Protein AF-A0A8D0G8A8-F1 (afdb_monomer_lite)

Sequence (139 aa):
MGKAPGCGKTQTLIEYAKKWSKRKFLYVAFNNTIVKQVKEFFSNNVTCTTYHSLVVRLLRETLLKVVQFGRLTPDEVIRVLEPGDEENLGQRAKNVVDTRNTFFVSTDESITLMHIPKRYQNTGNDLEKNVSVYAARKT

Secondary structure (DSSP, 8-state):
-PPPTTSSHHHHHHHHHHHTTTS-EEEEESSHHHHHHHHTTS-TTEEEEEHHHHHHHHSHHHHHHHHHS----HHHHHTTS----GGGHHHHHHHHHHHHHHHHHSS-SB--GGGS-GGGTT-TT-HHHHHTT--PBP-

Structure (mmCIF, N/CA/C/O backbone):
data_AF-A0A8D0G8A8-F1
#
_entry.id   AF-A0A8D0G8A8-F1
#
loop_
_atom_site.group_PDB
_atom_site.id
_atom_site.type_symbol
_atom_site.label_atom_id
_atom_site.label_alt_id
_atom_site.label_comp_id
_atom_site.label_asym_id
_atom_site.label_entity_id
_atom_site.label_seq_id
_atom_site.pdbx_PDB_ins_code
_atom_site.Cartn_x
_atom_site.Cartn_y
_atom_site.Cartn_z
_atom_site.occupancy
_atom_site.B_iso_or_equiv
_atom_site.auth_seq_id
_atom_site.auth_comp_id
_atom_site.auth_asym_id
_atom_site.auth_atom_id
_atom_site.pdbx_PDB_model_num
ATOM 1 N N . MET A 1 1 ? -23.820 25.370 1.968 1.00 34.81 1 MET A N 1
ATOM 2 C CA . MET A 1 1 ? -23.477 25.762 3.355 1.00 34.81 1 MET A CA 1
ATOM 3 C C . MET A 1 1 ? -22.477 24.746 3.912 1.00 34.81 1 MET A C 1
ATOM 5 O O . MET A 1 1 ? -22.859 23.622 4.220 1.00 34.81 1 MET A O 1
ATOM 9 N N . GLY A 1 2 ? -21.179 25.069 3.881 1.00 42.22 2 GLY A N 1
ATOM 10 C CA . GLY A 1 2 ? -20.087 24.153 4.245 1.00 42.22 2 GLY A CA 1
ATOM 11 C C . GLY A 1 2 ? -19.949 23.993 5.763 1.00 42.22 2 GLY A C 1
ATOM 12 O O . GLY A 1 2 ? -20.005 24.976 6.493 1.00 42.22 2 GLY A O 1
ATOM 13 N N . LYS A 1 3 ? -19.806 22.753 6.253 1.00 43.28 3 LYS A N 1
ATOM 14 C CA . LYS A 1 3 ? -19.623 22.461 7.688 1.00 43.28 3 LYS A CA 1
ATOM 15 C C . LYS A 1 3 ? -18.221 22.880 8.154 1.00 43.28 3 LYS A C 1
ATOM 17 O O . LYS A 1 3 ? -17.237 22.483 7.539 1.00 43.28 3 LYS A O 1
ATOM 22 N N . ALA A 1 4 ? -18.157 23.609 9.269 1.00 39.12 4 ALA A N 1
ATOM 23 C CA . ALA A 1 4 ? -16.933 24.092 9.907 1.00 39.12 4 ALA A CA 1
ATOM 24 C C . ALA A 1 4 ? -15.974 22.957 10.355 1.00 39.12 4 ALA A C 1
ATOM 26 O O . ALA A 1 4 ? -16.439 21.901 10.813 1.00 39.12 4 ALA A O 1
ATOM 27 N N . PRO A 1 5 ? -14.643 23.163 10.270 1.00 46.75 5 PRO A N 1
ATOM 28 C CA . PRO A 1 5 ? -13.650 22.277 10.874 1.00 46.75 5 PRO A CA 1
ATOM 29 C C . PRO A 1 5 ? -13.771 22.342 12.407 1.00 46.75 5 PRO A C 1
ATOM 31 O O . PRO A 1 5 ? -13.693 23.414 12.989 1.00 46.75 5 PRO A O 1
ATOM 34 N N . GLY A 1 6 ? -14.016 21.199 13.059 1.00 51.94 6 GLY A N 1
ATOM 35 C CA . GLY A 1 6 ? -14.130 21.097 14.528 1.00 51.94 6 GLY A CA 1
ATOM 36 C C . GLY A 1 6 ? -15.448 20.521 15.059 1.00 51.94 6 GLY A C 1
ATOM 37 O O . GLY A 1 6 ? -15.576 20.246 16.246 1.00 51.94 6 GLY A O 1
ATOM 38 N N . CYS A 1 7 ? -16.436 20.270 14.201 1.00 47.91 7 CYS A N 1
ATOM 39 C CA . CYS A 1 7 ? -17.740 19.786 14.651 1.00 47.91 7 CYS A CA 1
ATOM 40 C C . CYS A 1 7 ? -17.728 18.266 14.879 1.00 47.91 7 CYS A C 1
ATOM 42 O O . CYS A 1 7 ? -18.109 17.535 13.973 1.00 47.91 7 CYS A O 1
ATOM 44 N N . GLY A 1 8 ? -17.236 17.796 16.031 1.00 59.38 8 GLY A N 1
ATOM 45 C CA . GLY A 1 8 ? -17.588 16.522 16.686 1.00 59.38 8 GLY A CA 1
ATOM 46 C C . GLY A 1 8 ? -17.482 15.192 15.920 1.00 59.38 8 GLY A C 1
ATOM 47 O O . GLY A 1 8 ? -17.640 14.164 16.550 1.00 59.38 8 GLY A O 1
ATOM 48 N N . LYS A 1 9 ? -17.198 15.144 14.611 1.00 77.50 9 LYS A N 1
ATOM 49 C CA . LYS A 1 9 ? -17.283 13.934 13.764 1.00 77.50 9 LYS A CA 1
ATOM 50 C C . LYS A 1 9 ? -16.415 12.812 14.318 1.00 77.50 9 LYS A C 1
ATOM 52 O O . LYS A 1 9 ? -16.889 11.704 14.538 1.00 77.50 9 LYS A O 1
ATOM 57 N N . THR A 1 10 ? -15.150 13.125 14.580 1.00 81.31 10 THR A N 1
ATOM 58 C CA . THR A 1 10 ? -14.198 12.167 15.140 1.00 81.31 10 THR A CA 1
ATOM 59 C C . THR A 1 10 ? -14.598 11.773 16.559 1.00 81.31 10 THR A C 1
ATOM 61 O O . THR A 1 10 ? -14.577 10.5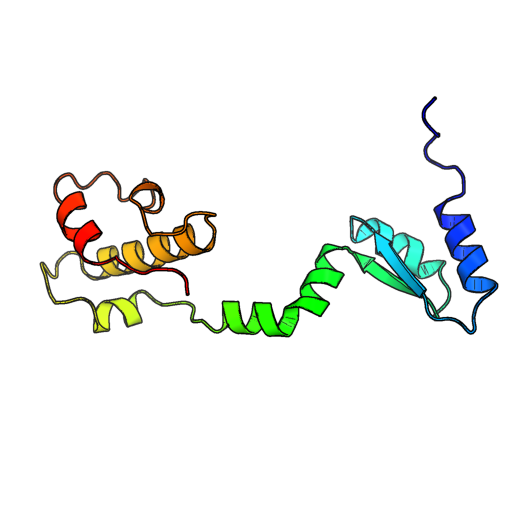92 16.882 1.00 81.31 10 THR A O 1
ATOM 64 N N . GLN A 1 11 ? -15.060 12.729 17.370 1.00 85.62 11 GLN A N 1
ATOM 65 C CA . GLN A 1 11 ? -15.510 12.466 18.738 1.00 85.62 11 GLN A CA 1
ATOM 66 C C . GLN A 1 11 ? -16.745 11.561 18.777 1.00 85.62 11 GLN A C 1
ATOM 68 O O . GLN A 1 11 ? -16.794 10.616 19.554 1.00 85.62 11 GLN A O 1
ATOM 73 N N . THR A 1 12 ? -17.723 11.785 17.900 1.00 89.75 12 THR A N 1
ATOM 74 C CA . THR A 1 12 ? -18.906 10.934 17.762 1.00 89.75 12 THR A CA 1
ATOM 75 C C . THR A 1 12 ? -18.509 9.518 17.364 1.00 89.75 12 THR A C 1
ATOM 77 O O . THR A 1 12 ? -19.049 8.571 17.924 1.00 89.75 12 THR A O 1
ATOM 80 N N . LEU A 1 13 ? -17.552 9.350 16.444 1.00 90.50 13 LEU A N 1
ATOM 81 C CA . LEU A 1 13 ? -17.047 8.024 16.069 1.00 90.50 13 LEU A CA 1
ATOM 82 C C . LEU A 1 13 ? -16.336 7.329 17.237 1.00 90.50 13 LEU A C 1
ATOM 84 O O . LEU A 1 13 ? -16.529 6.129 17.430 1.00 90.50 13 LEU A O 1
ATOM 88 N N . ILE A 1 14 ? -15.557 8.073 18.027 1.00 90.88 14 ILE A N 1
ATOM 89 C CA . ILE A 1 14 ? -14.898 7.563 19.236 1.00 90.88 14 ILE A CA 1
ATOM 90 C C . ILE A 1 14 ? -15.940 7.088 20.252 1.00 90.88 14 ILE A C 1
ATOM 92 O O . ILE A 1 14 ? -15.907 5.931 20.672 1.00 90.88 14 ILE A O 1
ATOM 96 N N . GLU A 1 15 ? -16.902 7.939 20.605 1.00 91.94 15 GLU A N 1
ATOM 97 C CA . GLU A 1 15 ? -17.940 7.601 21.585 1.00 91.94 15 GLU A CA 1
ATOM 98 C C . GLU A 1 15 ? -18.857 6.473 21.094 1.00 91.94 15 GLU A C 1
ATOM 100 O O . GLU A 1 15 ? -19.243 5.589 21.863 1.00 91.94 15 GLU A O 1
ATOM 105 N N . TYR A 1 16 ? -19.137 6.422 19.792 1.00 93.25 16 TYR A N 1
ATOM 106 C CA . TYR A 1 16 ? -19.859 5.309 19.186 1.00 93.25 16 TYR A CA 1
ATOM 107 C C . TYR A 1 16 ? -19.088 3.990 19.333 1.00 93.25 16 TYR A C 1
ATOM 109 O O . TYR A 1 16 ? -19.655 2.988 19.773 1.00 93.25 16 TYR A O 1
ATOM 117 N N . ALA A 1 17 ? -17.793 3.978 19.013 1.00 93.12 17 ALA A N 1
ATOM 118 C CA . ALA A 1 17 ? -16.969 2.778 19.125 1.00 93.12 17 ALA A CA 1
ATOM 119 C C . ALA A 1 17 ? -16.827 2.289 20.577 1.00 93.12 17 ALA A C 1
ATOM 121 O O . ALA A 1 17 ? -16.854 1.076 20.811 1.00 93.12 17 ALA A O 1
ATOM 122 N N . LYS A 1 18 ? -16.747 3.218 21.542 1.00 91.44 18 LYS A N 1
ATOM 123 C CA . LYS A 1 18 ? -16.740 2.916 22.983 1.00 91.44 18 LYS A CA 1
ATOM 124 C C . LYS A 1 18 ? -18.053 2.283 23.439 1.00 91.44 18 LYS A C 1
ATOM 126 O O . LYS A 1 18 ? -18.030 1.247 24.104 1.00 91.44 18 LYS A O 1
ATOM 131 N N . LYS A 1 19 ? -19.197 2.859 23.041 1.00 94.88 19 LYS A N 1
ATOM 132 C CA . LYS A 1 19 ? -20.535 2.326 23.364 1.00 94.88 19 LYS A CA 1
ATOM 133 C C . LYS A 1 19 ? -20.701 0.876 22.903 1.00 94.88 19 LYS A C 1
ATOM 135 O O . LYS A 1 19 ? -21.349 0.080 23.576 1.00 94.88 19 LYS A O 1
ATOM 140 N N . TRP A 1 20 ? -20.091 0.522 21.775 1.00 94.44 20 TRP A N 1
ATOM 141 C CA . TRP A 1 20 ? -20.135 -0.820 21.199 1.00 94.44 20 TRP A CA 1
ATOM 142 C C . TRP A 1 20 ? -18.801 -1.561 21.342 1.00 94.44 20 TRP A C 1
ATOM 144 O O . TRP A 1 20 ? -18.341 -2.197 20.396 1.00 94.44 20 TRP A O 1
ATOM 154 N N . SER A 1 21 ? -18.197 -1.526 22.531 1.00 92.00 21 SER A N 1
ATOM 155 C CA . SER A 1 21 ? -16.879 -2.120 22.824 1.00 92.00 21 SER A CA 1
ATOM 156 C C . SER A 1 21 ? -16.735 -3.605 22.455 1.00 92.00 21 SER A C 1
ATOM 158 O O . SER A 1 21 ? -15.638 -4.064 22.147 1.00 92.00 21 SER A O 1
ATOM 160 N N . LYS A 1 22 ? -17.843 -4.358 22.426 1.00 94.44 22 LYS A N 1
ATOM 161 C CA . LYS A 1 22 ? -17.872 -5.774 22.012 1.00 94.44 22 LYS A CA 1
ATOM 162 C C . LYS A 1 22 ? -17.768 -5.984 20.493 1.00 94.44 22 LYS A C 1
ATOM 164 O O . LYS A 1 22 ? -17.572 -7.113 20.049 1.00 94.44 22 LYS A O 1
ATOM 169 N N . ARG A 1 23 ? -17.926 -4.933 19.681 1.00 95.44 23 ARG A N 1
ATOM 170 C CA . ARG A 1 23 ? -17.816 -4.984 18.214 1.00 95.44 23 ARG A CA 1
ATOM 171 C C . ARG A 1 23 ? -16.442 -4.498 17.774 1.00 95.44 23 ARG A C 1
ATOM 173 O O . ARG A 1 23 ? -15.892 -3.586 18.379 1.00 95.44 23 ARG A O 1
ATOM 180 N N . LYS A 1 24 ? -15.915 -5.075 16.693 1.00 96.19 24 LYS A N 1
ATOM 181 C CA . LYS A 1 24 ? -14.664 -4.627 16.068 1.00 96.19 24 LYS A CA 1
ATOM 182 C C . LYS A 1 24 ? -14.954 -3.557 15.019 1.00 96.19 24 LYS A C 1
ATOM 184 O O . LYS A 1 24 ? -15.866 -3.725 14.213 1.00 96.19 24 LYS A O 1
ATOM 189 N N . PHE A 1 25 ? -14.152 -2.500 15.010 1.00 96.19 25 PHE A N 1
ATOM 190 C CA . PHE A 1 25 ? -14.262 -1.399 14.056 1.00 96.19 25 PHE A CA 1
ATOM 191 C C . PHE A 1 25 ? -12.957 -1.191 13.287 1.00 96.19 25 PHE A C 1
ATOM 193 O O . PHE A 1 25 ? -11.866 -1.485 13.779 1.00 96.19 25 PHE A O 1
ATOM 200 N N . LEU A 1 26 ? -13.083 -0.633 12.084 1.00 94.81 26 LEU A N 1
ATOM 201 C CA . LEU A 1 26 ? -11.974 -0.168 11.261 1.00 94.81 26 LEU A CA 1
ATOM 202 C C . LEU A 1 26 ? -12.157 1.329 11.009 1.00 94.81 26 LEU A C 1
ATOM 204 O O . LEU A 1 26 ? -13.118 1.737 10.362 1.00 94.81 26 LEU A O 1
ATOM 208 N N . TYR A 1 27 ? -11.231 2.133 11.516 1.00 94.94 27 TYR A N 1
ATOM 209 C CA . TYR A 1 27 ? -11.151 3.556 11.222 1.00 94.94 27 TYR A CA 1
ATOM 210 C C . TYR A 1 27 ? -10.084 3.793 10.151 1.00 94.94 27 TYR A C 1
ATOM 212 O O . TYR A 1 27 ? -8.926 3.398 10.319 1.00 94.94 27 TYR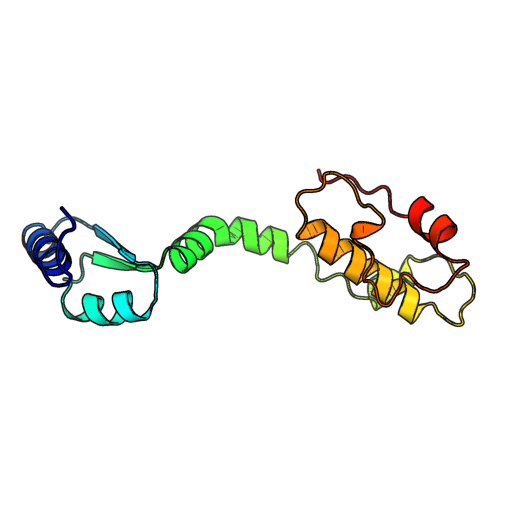 A O 1
ATOM 220 N N . VAL A 1 28 ? -10.474 4.444 9.054 1.00 94.31 28 VAL A N 1
ATOM 221 C CA . VAL A 1 28 ? -9.590 4.753 7.926 1.00 94.31 28 VAL A CA 1
ATOM 222 C C . VAL A 1 28 ? -9.475 6.264 7.771 1.00 94.31 28 VAL A C 1
ATOM 224 O O . VAL A 1 28 ? -10.484 6.952 7.643 1.00 94.31 28 VAL A O 1
ATOM 227 N N . ALA A 1 29 ? -8.245 6.777 7.758 1.00 93.44 29 ALA A N 1
ATOM 228 C CA . ALA A 1 29 ? -7.958 8.188 7.504 1.00 93.44 29 ALA A CA 1
ATOM 229 C C . ALA A 1 29 ? -7.020 8.387 6.305 1.00 93.44 29 ALA A C 1
ATOM 231 O O . ALA A 1 29 ? -6.390 7.452 5.809 1.00 93.44 29 ALA A O 1
ATOM 232 N N . PHE A 1 30 ? -6.922 9.631 5.832 1.00 89.56 30 PHE A N 1
ATOM 233 C CA . PHE A 1 30 ? -6.092 9.975 4.676 1.00 89.56 30 PHE A CA 1
ATOM 234 C C . PHE A 1 30 ? -4.590 9.883 4.978 1.00 89.56 30 PHE A C 1
ATOM 236 O O . PHE A 1 30 ? -3.832 9.298 4.208 1.00 89.56 30 PHE A O 1
ATOM 243 N N . ASN A 1 31 ? -4.158 10.424 6.120 1.00 91.69 31 ASN A N 1
ATOM 244 C CA . ASN A 1 31 ? -2.750 10.488 6.500 1.00 91.69 31 ASN A CA 1
ATOM 245 C C . ASN A 1 31 ? -2.491 9.839 7.866 1.00 91.69 31 ASN A C 1
ATOM 247 O O . ASN A 1 31 ? -3.396 9.637 8.680 1.00 91.69 31 ASN A O 1
ATOM 251 N N . ASN A 1 32 ? -1.223 9.507 8.109 1.00 92.25 32 ASN A N 1
ATOM 252 C CA . ASN A 1 32 ? -0.808 8.834 9.336 1.00 92.25 32 ASN A CA 1
ATOM 253 C C . ASN A 1 32 ? -0.858 9.762 10.562 1.00 92.25 32 ASN A C 1
ATOM 255 O O . ASN A 1 32 ? -1.021 9.290 11.681 1.00 92.25 32 ASN A O 1
ATOM 259 N N . THR A 1 33 ? -0.742 11.076 10.364 1.00 92.88 33 THR A N 1
ATOM 260 C CA . THR A 1 33 ? -0.841 12.066 11.445 1.00 92.88 33 THR A CA 1
ATOM 261 C C . THR A 1 33 ? -2.209 12.005 12.120 1.00 92.88 33 THR A C 1
ATOM 263 O O . THR A 1 33 ? -2.274 11.893 13.340 1.00 92.88 33 THR A O 1
ATOM 266 N N . ILE A 1 34 ? -3.293 11.968 11.336 1.00 90.81 34 ILE A N 1
ATOM 267 C CA . ILE A 1 34 ? -4.659 11.812 11.852 1.00 90.81 34 ILE A CA 1
ATOM 268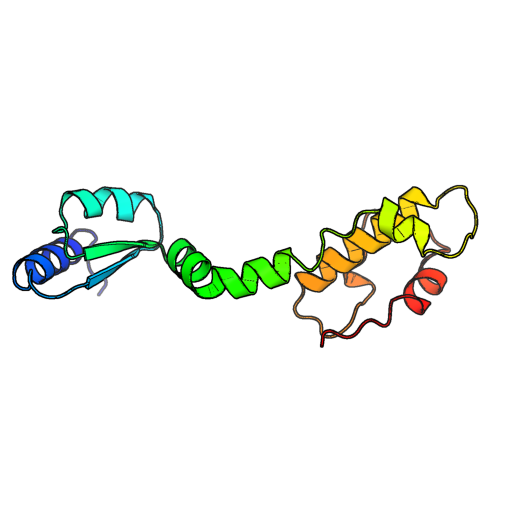 C C . ILE A 1 34 ? -4.798 10.469 12.569 1.00 90.81 34 ILE A C 1
ATOM 270 O O . ILE A 1 34 ? -5.342 10.428 13.665 1.00 90.81 34 ILE A O 1
ATOM 274 N N . VAL A 1 35 ? -4.286 9.375 11.987 1.00 93.38 35 VAL A N 1
ATOM 275 C CA . VAL A 1 35 ? -4.321 8.044 12.622 1.00 93.38 35 VAL A CA 1
ATOM 276 C C . VAL A 1 35 ? -3.672 8.079 14.000 1.00 93.38 35 VAL A C 1
ATOM 278 O O . VAL A 1 35 ? -4.276 7.604 14.955 1.00 93.38 35 VAL A O 1
ATOM 281 N N . LYS A 1 36 ? -2.469 8.650 14.114 1.00 92.50 36 LYS A N 1
ATOM 282 C CA . LYS A 1 36 ? -1.752 8.757 15.390 1.00 92.50 36 LYS A CA 1
ATOM 283 C C . LYS A 1 36 ? -2.548 9.562 16.413 1.00 92.50 36 LYS A C 1
ATOM 285 O O . LYS A 1 36 ? -2.744 9.070 17.514 1.00 92.50 36 LYS A O 1
ATOM 290 N N . GLN A 1 37 ? -3.064 10.726 16.012 1.00 90.00 37 GLN A N 1
ATOM 291 C CA . GLN A 1 37 ? -3.876 11.578 16.883 1.00 90.00 37 GLN A CA 1
ATOM 292 C C . GLN A 1 37 ? -5.097 10.837 17.433 1.00 90.00 37 GLN A C 1
ATOM 294 O O . GLN A 1 37 ? -5.356 10.885 18.625 1.00 90.00 37 GLN A O 1
ATOM 299 N N . VAL A 1 38 ? -5.856 10.131 16.590 1.00 89.06 38 VAL A N 1
ATOM 300 C CA . VAL A 1 38 ? -7.112 9.502 17.036 1.00 89.06 38 VAL A CA 1
ATOM 301 C C . VAL A 1 38 ? -6.909 8.185 17.777 1.00 89.06 38 VAL A C 1
ATOM 303 O O . VAL A 1 38 ? -7.768 7.785 18.561 1.00 89.06 38 VAL A O 1
ATOM 306 N N . LYS A 1 39 ? -5.795 7.492 17.525 1.00 90.44 39 LYS A N 1
ATOM 307 C CA . LYS A 1 39 ? -5.515 6.171 18.099 1.00 90.44 39 LYS A CA 1
ATOM 308 C C . LYS A 1 39 ? -5.405 6.213 19.623 1.00 90.44 39 LYS A C 1
ATOM 310 O O . LYS A 1 39 ? -5.738 5.224 20.259 1.00 90.44 39 LYS A O 1
ATOM 315 N N . GLU A 1 40 ? -4.994 7.346 20.188 1.00 88.31 40 GLU A N 1
ATOM 316 C CA . GLU A 1 40 ? -4.938 7.569 21.639 1.00 88.31 40 GLU A CA 1
ATOM 317 C C . GLU A 1 40 ? -6.332 7.689 22.278 1.00 88.31 40 GLU A C 1
ATOM 319 O O . GLU A 1 40 ? -6.501 7.388 23.456 1.00 88.31 40 GLU A O 1
ATOM 324 N N . PHE A 1 41 ? -7.348 8.088 21.505 1.00 88.69 41 PHE A N 1
ATOM 325 C CA . PHE A 1 41 ? -8.712 8.296 22.004 1.00 88.69 41 PHE A CA 1
ATOM 326 C C . PHE A 1 41 ? -9.656 7.121 21.725 1.00 88.69 41 PHE A C 1
ATOM 328 O O . PHE A 1 41 ? -10.668 6.957 22.417 1.00 88.69 41 PHE A O 1
ATOM 335 N N . PHE A 1 42 ? -9.366 6.319 20.698 1.00 90.12 42 PHE A N 1
ATOM 336 C CA . PHE A 1 42 ? -10.153 5.138 20.361 1.00 90.12 42 PHE A CA 1
ATOM 337 C C . PHE A 1 42 ? -9.895 3.980 21.332 1.00 90.12 42 PHE A C 1
ATOM 339 O O . PHE A 1 42 ? -8.780 3.740 21.782 1.00 90.12 42 PHE A O 1
ATOM 346 N N . SER A 1 43 ? -10.944 3.212 21.618 1.00 85.44 43 SER A N 1
ATOM 347 C CA . SER A 1 43 ? -10.849 1.972 22.386 1.00 85.44 43 SER A CA 1
ATOM 348 C C . SER A 1 43 ? -10.180 0.847 21.580 1.00 85.44 43 SER A C 1
ATOM 350 O O . SER A 1 43 ? -10.210 0.833 20.349 1.00 85.44 43 SER A O 1
ATOM 352 N N . ASN A 1 44 ? -9.617 -0.146 22.276 1.00 90.12 44 ASN A N 1
ATOM 353 C CA . ASN A 1 44 ? -8.841 -1.252 21.682 1.00 90.12 44 ASN A CA 1
ATOM 354 C C . ASN A 1 44 ? -9.603 -2.099 20.643 1.00 90.12 44 ASN A C 1
ATOM 356 O O . ASN A 1 44 ? -8.997 -2.862 19.893 1.00 90.12 44 ASN A O 1
ATOM 360 N N . ASN A 1 45 ? -10.931 -1.984 20.5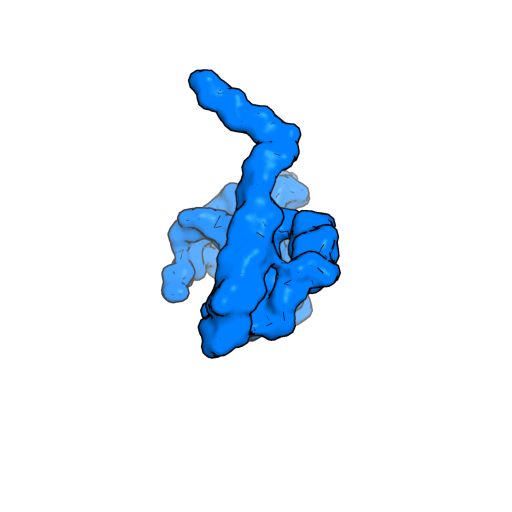84 1.00 94.81 45 ASN A N 1
ATOM 361 C CA . ASN A 1 45 ? -11.765 -2.637 19.579 1.00 94.81 45 ASN A CA 1
ATOM 362 C C . ASN A 1 45 ? -11.724 -1.947 18.199 1.00 94.81 45 ASN A C 1
ATOM 364 O O . ASN A 1 45 ? -12.355 -2.440 17.261 1.00 94.81 45 ASN A O 1
ATOM 368 N N . VAL A 1 46 ? -10.994 -0.837 18.050 1.00 95.94 46 VAL A N 1
ATOM 369 C CA . VAL A 1 46 ? -10.864 -0.086 16.796 1.00 95.94 46 VAL A CA 1
ATOM 370 C C . VAL A 1 46 ? -9.463 -0.238 16.210 1.00 95.94 46 VAL A C 1
ATOM 372 O O . VAL A 1 46 ? -8.464 0.154 16.808 1.00 95.94 46 VAL A O 1
ATOM 375 N N . THR A 1 47 ? -9.377 -0.747 14.983 1.00 95.81 47 THR A N 1
ATOM 376 C CA . THR A 1 47 ? -8.140 -0.689 14.195 1.00 95.81 47 THR A CA 1
ATOM 377 C C . THR A 1 47 ? -8.090 0.632 13.438 1.00 95.81 47 THR A C 1
ATOM 379 O O . THR A 1 47 ? -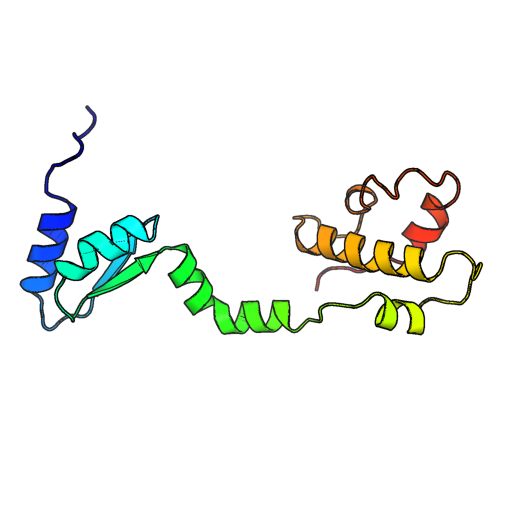8.937 0.876 12.585 1.00 95.81 47 THR A O 1
ATOM 382 N N . CYS A 1 48 ? -7.093 1.470 13.716 1.00 95.06 48 CYS A N 1
ATOM 383 C CA . CYS A 1 48 ? -6.878 2.726 12.994 1.00 95.06 48 CYS A CA 1
ATOM 384 C C . CYS A 1 48 ? -5.780 2.552 11.933 1.00 95.06 48 CYS A C 1
ATOM 386 O O . CYS A 1 48 ? -4.670 2.129 12.261 1.00 95.06 48 CYS A O 1
ATOM 388 N N . THR A 1 49 ? -6.068 2.881 10.673 1.00 95.81 49 THR A N 1
ATOM 389 C CA . THR A 1 49 ? -5.121 2.768 9.549 1.00 95.81 49 THR A CA 1
ATOM 390 C C . THR A 1 49 ? -5.322 3.892 8.533 1.00 95.81 49 THR A C 1
ATOM 392 O O . THR A 1 49 ? -6.327 4.600 8.557 1.00 95.81 49 THR A O 1
ATOM 395 N N . THR A 1 50 ? -4.372 4.061 7.616 1.00 96.25 50 THR A N 1
ATOM 396 C CA . THR A 1 50 ? -4.588 4.865 6.408 1.00 96.25 50 THR A CA 1
ATOM 397 C C . THR A 1 50 ? -5.138 4.009 5.272 1.00 96.25 50 THR A C 1
ATOM 399 O O . THR A 1 50 ? -5.017 2.779 5.309 1.00 96.25 50 THR A O 1
ATOM 402 N N . TYR A 1 51 ? -5.706 4.654 4.248 1.00 92.25 51 TYR A N 1
ATOM 403 C CA . TYR A 1 51 ? -6.132 3.969 3.022 1.00 92.25 51 TYR A CA 1
ATOM 404 C C . TYR A 1 51 ? -4.963 3.223 2.362 1.00 92.25 51 TYR A C 1
ATOM 406 O O . TYR A 1 51 ? -5.062 2.032 2.088 1.00 92.25 51 TYR A O 1
ATOM 414 N N . HIS A 1 52 ? -3.815 3.890 2.215 1.00 86.50 52 HIS A N 1
ATOM 415 C CA . HIS A 1 52 ? -2.601 3.295 1.653 1.00 86.50 52 HIS A CA 1
ATOM 416 C C . HIS A 1 52 ? -2.148 2.054 2.431 1.00 86.50 52 HIS A C 1
ATOM 418 O O . HIS A 1 52 ? -1.935 0.998 1.841 1.00 86.50 52 HIS A O 1
ATOM 424 N N . SER A 1 53 ? -2.070 2.140 3.762 1.00 89.62 53 SER A N 1
ATOM 425 C CA . SER A 1 53 ? -1.680 1.000 4.597 1.00 89.62 53 SER A CA 1
ATOM 426 C C . SER A 1 53 ? -2.695 -0.146 4.534 1.00 89.62 53 SER A C 1
ATOM 428 O O . SER A 1 53 ? -2.309 -1.313 4.602 1.00 89.62 53 SER A O 1
ATOM 430 N N . LEU A 1 54 ? -3.988 0.164 4.376 1.00 92.19 54 LEU A N 1
ATOM 431 C CA . LEU A 1 54 ? -5.032 -0.845 4.208 1.00 92.19 54 LEU A CA 1
ATOM 432 C C . LEU A 1 54 ? -4.881 -1.582 2.873 1.00 92.19 54 LEU A C 1
ATOM 434 O O . LEU A 1 54 ? -4.889 -2.811 2.862 1.00 92.19 54 LEU A O 1
ATOM 438 N N . VAL A 1 55 ? -4.698 -0.844 1.777 1.00 87.25 55 VAL A N 1
ATOM 439 C CA . VAL A 1 55 ? -4.504 -1.408 0.434 1.00 87.25 55 VAL A CA 1
ATOM 440 C C . VAL A 1 55 ? -3.251 -2.275 0.388 1.00 87.25 55 VAL A C 1
ATOM 442 O O . VAL A 1 55 ? -3.327 -3.414 -0.058 1.00 87.25 55 VAL A O 1
ATOM 445 N N . VAL A 1 56 ? -2.124 -1.796 0.922 1.00 84.69 56 VAL A N 1
ATOM 446 C CA . VAL A 1 56 ? -0.882 -2.585 0.986 1.00 84.69 56 VAL A CA 1
ATOM 447 C C . VAL A 1 56 ? -1.084 -3.878 1.775 1.00 84.69 56 VAL A C 1
ATOM 449 O O . VAL A 1 56 ? -0.567 -4.917 1.378 1.00 84.69 56 VAL A O 1
ATOM 452 N N . ARG A 1 57 ? -1.851 -3.845 2.873 1.00 85.38 57 ARG A N 1
ATOM 453 C CA . ARG A 1 57 ? -2.152 -5.049 3.659 1.00 85.38 57 ARG A CA 1
ATOM 454 C C . ARG A 1 57 ? -3.013 -6.045 2.881 1.00 85.38 57 ARG A C 1
ATOM 456 O O . ARG A 1 57 ? -2.733 -7.235 2.944 1.00 85.38 57 ARG A O 1
ATOM 463 N N . LEU A 1 58 ? -4.040 -5.572 2.175 1.00 85.31 58 LEU A N 1
ATOM 464 C CA . LEU A 1 58 ? -4.959 -6.422 1.406 1.00 85.31 58 LEU A CA 1
ATOM 465 C C . LEU A 1 58 ? -4.296 -7.006 0.161 1.00 85.31 58 LEU A C 1
ATOM 467 O O . LEU A 1 58 ? -4.466 -8.179 -0.148 1.00 85.31 58 LEU A O 1
ATOM 471 N N . LEU A 1 59 ? -3.511 -6.190 -0.533 1.00 82.81 59 LEU A N 1
ATOM 472 C CA . LEU A 1 59 ? -2.847 -6.578 -1.765 1.00 82.81 59 LEU A CA 1
ATOM 473 C C . LEU A 1 59 ? -1.459 -7.153 -1.510 1.00 82.81 59 LEU A C 1
ATOM 475 O O . LEU A 1 59 ? -0.746 -7.383 -2.472 1.00 82.81 59 LEU A O 1
ATOM 479 N N . ARG A 1 60 ? -1.044 -7.398 -0.260 1.00 74.62 60 ARG A N 1
ATOM 480 C CA . ARG A 1 60 ? 0.336 -7.790 0.060 1.00 74.62 60 ARG A CA 1
ATOM 481 C C . ARG A 1 60 ? 0.795 -8.992 -0.753 1.00 74.62 60 ARG A C 1
ATOM 483 O O . ARG A 1 60 ? 1.875 -8.946 -1.310 1.00 74.62 60 ARG A O 1
ATOM 490 N N . GLU A 1 61 ? -0.018 -10.035 -0.870 1.00 65.06 61 GLU A N 1
ATOM 491 C CA . GLU A 1 61 ? 0.336 -11.232 -1.646 1.00 65.06 61 GLU A CA 1
ATOM 492 C C . GLU A 1 61 ? 0.376 -10.967 -3.155 1.00 65.06 61 GLU A C 1
ATOM 494 O O . GLU A 1 61 ? 1.231 -11.500 -3.853 1.00 65.06 61 GLU A O 1
ATOM 499 N N . THR A 1 62 ? -0.506 -10.102 -3.660 1.00 64.94 62 THR A N 1
ATOM 500 C CA . THR A 1 62 ? -0.541 -9.721 -5.082 1.00 64.94 62 THR A CA 1
ATOM 501 C C . THR A 1 62 ? 0.627 -8.797 -5.428 1.00 64.94 62 THR A C 1
ATOM 503 O O . THR A 1 62 ? 1.341 -9.035 -6.392 1.00 64.94 62 THR A O 1
ATOM 506 N N . LEU A 1 63 ? 0.889 -7.791 -4.595 1.00 61.47 63 LEU A N 1
ATOM 507 C CA . LEU A 1 63 ? 2.021 -6.878 -4.703 1.00 61.47 63 LEU A CA 1
ATOM 508 C C . LEU A 1 63 ? 3.340 -7.614 -4.509 1.00 61.47 63 LEU A C 1
ATOM 510 O O . LEU A 1 63 ? 4.264 -7.358 -5.261 1.00 61.47 63 LEU A O 1
ATOM 514 N N . LEU A 1 64 ? 3.449 -8.546 -3.558 1.00 58.28 64 LEU A N 1
ATOM 515 C CA . LEU A 1 64 ? 4.653 -9.362 -3.407 1.00 58.28 64 LEU A CA 1
ATOM 516 C C . LEU A 1 64 ? 4.883 -10.238 -4.635 1.00 58.28 64 LEU A C 1
ATOM 518 O O . LEU A 1 64 ? 6.029 -10.352 -5.030 1.00 58.28 64 LEU A O 1
ATOM 522 N N . LYS A 1 65 ? 3.841 -10.781 -5.279 1.00 53.31 65 LYS A N 1
ATOM 523 C CA . LYS A 1 65 ? 3.974 -11.487 -6.566 1.00 53.31 65 LYS A CA 1
ATOM 524 C C . LYS A 1 65 ? 4.426 -10.551 -7.691 1.00 53.31 65 LYS A C 1
ATOM 526 O O . LYS A 1 65 ? 5.361 -10.886 -8.403 1.00 53.31 65 LYS A O 1
ATOM 531 N N . VAL A 1 66 ? 3.846 -9.354 -7.800 1.00 57.12 66 VAL A N 1
ATOM 532 C CA . VAL A 1 66 ? 4.257 -8.321 -8.778 1.00 57.12 66 VAL A CA 1
ATOM 533 C C . VAL A 1 66 ? 5.697 -7.847 -8.537 1.00 57.12 66 VAL A C 1
ATOM 535 O O . VAL A 1 66 ? 6.457 -7.667 -9.480 1.00 57.12 66 VAL A O 1
ATOM 538 N N . VAL A 1 67 ? 6.109 -7.703 -7.279 1.00 55.53 67 VAL A N 1
ATOM 539 C CA . VAL A 1 67 ? 7.486 -7.362 -6.887 1.00 55.53 67 VAL A CA 1
ATOM 540 C C . VAL A 1 67 ? 8.430 -8.566 -7.060 1.00 55.53 67 VAL A C 1
ATOM 542 O O . VAL A 1 67 ? 9.612 -8.377 -7.340 1.00 55.53 67 VAL A O 1
ATOM 545 N N . GLN A 1 68 ? 7.920 -9.799 -6.942 1.00 51.94 68 GLN A N 1
ATOM 546 C CA . GLN A 1 68 ? 8.637 -11.056 -7.200 1.00 51.94 68 GLN A CA 1
ATOM 547 C C . GLN A 1 68 ? 8.774 -11.395 -8.687 1.00 51.94 68 GLN A C 1
ATOM 549 O O . GLN A 1 68 ? 9.610 -12.237 -9.002 1.00 51.94 68 GLN A O 1
ATOM 554 N N . PHE A 1 69 ? 8.100 -10.697 -9.611 1.00 52.50 69 PHE A N 1
ATOM 555 C CA . PHE A 1 69 ? 8.424 -10.722 -11.052 1.00 52.50 69 PHE A CA 1
ATOM 556 C C . PHE A 1 69 ? 9.767 -10.044 -11.380 1.00 52.50 69 PHE A C 1
ATOM 558 O O . PHE A 1 69 ? 9.960 -9.492 -12.462 1.00 52.50 69 PHE A O 1
ATOM 565 N N . GLY A 1 70 ? 10.708 -10.129 -10.439 1.00 59.03 70 GLY A N 1
ATOM 566 C CA . GLY A 1 70 ? 12.116 -9.867 -10.612 1.00 59.03 70 GLY A CA 1
ATOM 567 C C . GLY A 1 70 ? 12.390 -8.405 -10.888 1.00 59.03 70 GLY A C 1
ATOM 568 O O . GLY A 1 70 ? 12.048 -7.836 -11.932 1.00 59.03 70 GLY A O 1
ATOM 569 N N . ARG A 1 71 ? 13.150 -7.789 -9.991 1.00 69.00 71 ARG A N 1
ATOM 570 C CA . ARG A 1 71 ? 14.002 -6.685 -10.410 1.00 69.00 71 ARG A CA 1
ATOM 571 C C . ARG A 1 71 ? 14.983 -7.238 -11.452 1.00 69.00 71 ARG A C 1
ATOM 573 O O . ARG A 1 71 ? 16.071 -7.644 -11.082 1.00 69.00 71 ARG A O 1
ATOM 580 N N . LEU A 1 72 ? 14.566 -7.281 -12.719 1.00 79.62 72 LEU A N 1
ATOM 581 C CA . LEU A 1 72 ? 15.404 -7.661 -13.846 1.00 79.62 72 LEU A CA 1
ATOM 582 C C . LEU A 1 72 ? 16.594 -6.720 -13.843 1.00 79.62 72 LEU A C 1
ATOM 584 O O . LEU A 1 72 ? 16.445 -5.496 -13.943 1.00 79.62 72 LEU A O 1
ATOM 588 N N . THR A 1 73 ? 17.757 -7.299 -13.623 1.00 85.88 73 THR A N 1
ATOM 589 C CA . THR A 1 73 ? 19.013 -6.572 -13.575 1.00 85.88 73 THR A CA 1
ATOM 590 C C . THR A 1 73 ? 19.575 -6.436 -14.986 1.00 85.88 73 THR A C 1
ATOM 592 O O . THR A 1 73 ? 19.343 -7.304 -15.830 1.00 85.88 73 THR A O 1
ATOM 595 N N . PRO A 1 74 ? 20.339 -5.369 -15.272 1.00 85.69 74 PRO A N 1
ATOM 596 C CA . PRO A 1 74 ? 21.062 -5.277 -16.532 1.00 85.69 74 PRO A CA 1
ATOM 597 C C . PRO A 1 74 ? 21.932 -6.515 -16.796 1.00 85.69 74 PRO A C 1
ATOM 599 O O . PRO A 1 74 ? 21.967 -6.981 -17.923 1.00 85.69 74 PRO A O 1
ATOM 602 N N . ASP A 1 75 ? 22.548 -7.110 -15.770 1.00 86.69 75 ASP A N 1
ATOM 603 C CA . ASP A 1 75 ? 23.383 -8.309 -15.923 1.00 86.69 75 ASP A CA 1
ATOM 604 C C . ASP A 1 75 ? 22.599 -9.539 -16.396 1.00 86.69 75 ASP A C 1
ATOM 606 O O . ASP A 1 75 ? 23.089 -10.310 -17.219 1.00 86.69 75 ASP A O 1
ATOM 610 N N . GLU A 1 76 ? 21.370 -9.727 -15.914 1.00 84.94 76 GLU A N 1
ATOM 611 C CA . GLU A 1 76 ? 20.482 -10.787 -16.409 1.00 84.94 76 GLU A CA 1
ATOM 612 C C . GLU A 1 76 ? 20.076 -10.545 -17.864 1.00 84.94 76 GLU A C 1
ATOM 614 O O . GLU A 1 76 ? 20.005 -11.489 -18.646 1.00 84.94 76 GLU A O 1
ATOM 619 N N . VAL A 1 77 ? 19.865 -9.282 -18.244 1.00 86.19 77 VAL A N 1
ATOM 620 C CA . VAL A 1 77 ? 19.549 -8.900 -19.626 1.00 86.19 77 VAL A CA 1
ATOM 621 C C . VAL A 1 77 ? 20.745 -9.129 -20.550 1.00 86.19 77 VAL A C 1
ATOM 623 O O . VAL A 1 77 ? 20.574 -9.660 -21.641 1.00 86.19 77 VAL A O 1
ATOM 626 N N . ILE A 1 78 ? 21.963 -8.800 -20.112 1.00 86.25 78 ILE A N 1
ATOM 627 C CA . ILE A 1 78 ? 23.200 -9.025 -20.878 1.00 86.25 78 ILE A CA 1
ATOM 628 C C . ILE A 1 78 ? 23.355 -10.500 -21.273 1.00 86.25 78 ILE A C 1
ATOM 630 O O . ILE A 1 78 ? 23.796 -10.782 -22.380 1.00 86.25 78 ILE A O 1
ATOM 634 N N . ARG A 1 79 ? 22.954 -11.440 -20.406 1.00 84.69 79 ARG A N 1
ATOM 635 C CA . ARG A 1 79 ? 23.066 -12.890 -20.665 1.00 84.69 79 ARG A CA 1
ATOM 636 C C . ARG A 1 79 ? 22.178 -13.396 -21.800 1.00 84.69 79 ARG A C 1
ATOM 638 O O . ARG A 1 79 ? 22.438 -14.479 -22.313 1.00 84.69 79 ARG A O 1
ATOM 645 N N . VAL A 1 80 ? 21.115 -12.666 -22.134 1.00 83.75 80 VAL A N 1
ATOM 646 C CA . VAL A 1 80 ? 20.130 -13.059 -23.157 1.00 83.75 80 VAL A CA 1
ATOM 647 C C . VAL A 1 80 ? 20.128 -12.132 -24.367 1.00 83.75 80 VAL A C 1
ATOM 649 O O . VAL A 1 80 ? 19.583 -12.495 -25.405 1.00 83.75 80 VAL A O 1
ATOM 652 N N . LEU A 1 81 ? 20.719 -10.939 -24.248 1.00 79.81 81 LEU A N 1
ATOM 653 C CA . LEU A 1 81 ? 20.932 -10.057 -25.385 1.00 79.81 81 LEU A CA 1
ATOM 654 C C . LEU A 1 81 ? 21.933 -10.706 -26.337 1.00 79.81 81 LEU A C 1
ATOM 656 O O . LEU A 1 81 ? 23.049 -11.039 -25.943 1.00 79.81 81 LEU A O 1
ATOM 660 N N . GLU A 1 82 ? 21.543 -10.835 -27.602 1.00 73.06 82 GLU A N 1
ATOM 661 C CA . GLU A 1 82 ? 22.470 -11.262 -28.642 1.00 73.06 82 GLU A CA 1
ATOM 662 C C . GLU A 1 82 ? 23.675 -10.305 -28.687 1.00 73.06 82 GLU A C 1
ATOM 664 O O . GLU A 1 82 ? 23.488 -9.074 -28.627 1.00 73.06 82 GLU A O 1
ATOM 669 N N . PRO A 1 83 ? 24.906 -10.844 -28.779 1.00 62.50 83 PRO A N 1
ATOM 670 C CA . PRO A 1 83 ? 26.095 -10.028 -28.953 1.00 62.50 83 PRO A CA 1
ATOM 671 C C . PRO A 1 83 ? 25.969 -9.258 -30.275 1.00 62.50 83 PRO A C 1
ATOM 673 O O . PRO A 1 83 ? 26.059 -9.817 -31.363 1.00 62.50 83 PRO A O 1
ATOM 676 N N . GLY A 1 84 ? 25.679 -7.962 -30.156 1.00 63.94 84 GLY A N 1
ATOM 677 C CA . GLY A 1 84 ? 25.883 -6.969 -31.212 1.00 63.94 84 GLY A CA 1
ATOM 678 C C . GLY A 1 84 ? 27.181 -6.218 -30.931 1.00 63.94 84 GLY A C 1
ATOM 679 O O . GLY A 1 84 ? 28.010 -6.732 -30.188 1.00 63.94 84 GLY A O 1
ATOM 680 N N . ASP A 1 85 ? 27.324 -4.989 -31.436 1.00 58.56 85 ASP A N 1
ATOM 681 C CA . ASP A 1 85 ? 28.464 -4.117 -31.111 1.00 58.56 85 ASP A CA 1
ATOM 682 C C . ASP A 1 85 ? 28.694 -4.080 -29.585 1.00 58.56 85 ASP A C 1
ATOM 684 O O . ASP A 1 85 ? 27.898 -3.513 -28.823 1.00 58.56 85 ASP A O 1
ATOM 688 N N . GLU A 1 86 ? 29.757 -4.757 -29.133 1.00 64.50 86 GLU A N 1
ATOM 689 C CA . GLU A 1 86 ? 30.052 -5.001 -27.712 1.00 64.50 86 GLU A CA 1
ATOM 690 C C . GLU A 1 86 ? 30.222 -3.691 -26.932 1.00 64.50 86 GLU A C 1
ATOM 692 O O . GLU A 1 86 ? 29.971 -3.639 -25.725 1.00 64.50 86 GLU A O 1
ATOM 697 N N . GLU A 1 87 ? 30.557 -2.615 -27.649 1.00 64.88 87 GLU A N 1
ATOM 698 C CA . GLU A 1 87 ? 30.874 -1.283 -27.139 1.00 64.88 87 GLU A CA 1
ATOM 699 C C . GLU A 1 87 ? 29.761 -0.672 -26.266 1.00 64.88 87 GLU A C 1
ATOM 701 O O . GLU A 1 87 ? 30.037 0.192 -25.439 1.00 64.88 87 GLU A O 1
ATOM 706 N N . ASN A 1 88 ? 28.512 -1.149 -26.358 1.00 75.38 88 ASN A N 1
ATOM 707 C CA . ASN A 1 88 ? 27.386 -0.561 -25.618 1.00 75.38 88 ASN A CA 1
ATOM 708 C C . ASN A 1 88 ? 26.461 -1.568 -24.917 1.00 75.38 88 ASN A C 1
ATOM 710 O O . ASN A 1 88 ? 25.345 -1.212 -24.518 1.00 75.38 88 ASN A O 1
ATOM 714 N N . LEU A 1 89 ? 26.894 -2.816 -24.717 1.00 79.88 89 LEU A N 1
ATOM 715 C CA . LEU A 1 89 ? 26.039 -3.889 -24.188 1.00 79.88 89 LEU A CA 1
ATOM 716 C C . LEU A 1 89 ? 25.416 -3.552 -22.817 1.00 79.88 89 LEU A C 1
ATOM 718 O O . LEU A 1 89 ? 24.213 -3.727 -22.609 1.00 79.88 89 LEU A O 1
ATOM 722 N N . GLY A 1 90 ? 26.202 -2.966 -21.909 1.00 82.94 90 GLY A N 1
ATOM 723 C CA . GLY A 1 90 ? 25.713 -2.533 -20.596 1.00 82.94 90 GLY A CA 1
ATOM 724 C C . GLY A 1 90 ? 24.701 -1.384 -20.664 1.00 82.94 90 GLY A C 1
ATOM 725 O O . GLY A 1 90 ? 23.761 -1.332 -19.866 1.00 82.94 90 GLY A O 1
ATOM 726 N N . GLN A 1 91 ? 24.849 -0.473 -21.630 1.00 82.56 91 GLN A N 1
ATOM 727 C CA . GLN A 1 91 ? 23.899 0.621 -21.827 1.00 82.56 91 GLN A CA 1
ATOM 728 C C . GLN A 1 91 ? 22.596 0.112 -22.452 1.00 82.56 91 GLN A C 1
ATOM 730 O O . GLN A 1 91 ? 21.515 0.466 -21.983 1.00 82.56 91 GLN A O 1
ATOM 735 N N . ARG A 1 92 ? 22.680 -0.796 -23.431 1.00 81.81 92 ARG A N 1
ATOM 736 C CA . ARG A 1 92 ? 21.515 -1.476 -24.020 1.00 81.81 92 ARG A CA 1
ATOM 737 C C . ARG A 1 92 ? 20.708 -2.217 -22.955 1.00 81.81 92 ARG A C 1
ATOM 739 O O . ARG A 1 92 ? 19.497 -2.032 -22.870 1.00 81.81 92 ARG A O 1
ATOM 746 N N . ALA A 1 93 ? 21.379 -2.964 -22.082 1.00 85.19 93 ALA A N 1
ATOM 747 C CA . ALA A 1 93 ? 20.730 -3.677 -20.987 1.00 85.19 93 ALA A CA 1
ATOM 748 C C . ALA A 1 93 ? 20.004 -2.741 -20.004 1.00 85.19 93 ALA A C 1
ATOM 750 O O . ALA A 1 93 ? 18.865 -3.007 -19.618 1.00 85.19 93 ALA A O 1
ATOM 751 N N . LYS A 1 94 ? 20.614 -1.602 -19.648 1.00 86.25 94 LYS A N 1
ATOM 752 C CA . LYS A 1 94 ? 19.946 -0.563 -18.842 1.00 86.25 94 LYS A CA 1
ATOM 753 C C . LYS A 1 94 ? 18.712 0.002 -19.549 1.00 86.25 94 LYS A C 1
ATOM 755 O O . LYS A 1 94 ? 17.670 0.146 -18.912 1.00 86.25 94 LYS A O 1
ATOM 760 N N . ASN A 1 95 ? 18.801 0.257 -20.855 1.00 86.75 95 ASN A N 1
ATOM 761 C CA . ASN A 1 95 ? 17.676 0.765 -21.642 1.00 86.75 95 ASN A CA 1
ATOM 762 C C . ASN A 1 95 ? 16.493 -0.213 -21.622 1.00 86.75 95 ASN A C 1
ATOM 764 O O . ASN A 1 95 ? 15.355 0.226 -21.462 1.00 86.75 95 ASN A O 1
ATOM 768 N N . VAL A 1 96 ? 16.753 -1.521 -21.728 1.00 86.00 96 VAL A N 1
ATOM 769 C CA . VAL A 1 96 ? 15.721 -2.572 -21.642 1.00 86.00 96 VAL A CA 1
ATOM 770 C C . VAL A 1 96 ? 15.007 -2.526 -20.296 1.00 86.00 96 VAL A C 1
ATOM 772 O O . VAL A 1 96 ? 13.777 -2.456 -20.241 1.00 86.00 96 VAL A O 1
ATOM 775 N N . VAL A 1 97 ? 15.780 -2.540 -19.206 1.00 87.06 97 VAL A N 1
ATOM 776 C CA . VAL A 1 97 ? 15.244 -2.550 -17.839 1.00 87.06 97 VAL A CA 1
ATOM 777 C C . VAL A 1 97 ? 14.387 -1.312 -17.590 1.00 87.06 97 VAL A C 1
ATOM 779 O O . VAL A 1 97 ? 13.264 -1.434 -17.095 1.00 87.06 97 VAL A O 1
ATOM 782 N N . ASP A 1 98 ? 14.879 -0.135 -17.971 1.00 87.19 98 ASP A N 1
ATOM 783 C CA . ASP A 1 98 ? 14.155 1.119 -17.779 1.00 87.19 98 ASP A CA 1
ATOM 784 C C . ASP A 1 98 ? 12.892 1.198 -18.640 1.00 87.19 98 ASP A C 1
ATOM 786 O O . ASP A 1 98 ? 11.841 1.589 -18.138 1.00 87.19 98 ASP A O 1
ATOM 790 N N . THR A 1 99 ? 12.964 0.786 -19.908 1.00 87.88 99 THR A N 1
ATOM 791 C CA . THR A 1 99 ? 11.808 0.782 -20.821 1.00 87.88 99 THR A CA 1
ATOM 792 C C . THR A 1 99 ? 10.706 -0.133 -20.293 1.00 87.88 99 THR A C 1
ATOM 794 O O . THR A 1 99 ? 9.543 0.266 -20.216 1.00 87.88 99 THR A O 1
ATOM 797 N N . ARG A 1 100 ? 11.074 -1.337 -19.840 1.00 86.50 100 ARG A N 1
ATOM 798 C CA . ARG A 1 100 ? 10.148 -2.282 -19.206 1.00 86.50 100 ARG A CA 1
ATOM 799 C C . ARG A 1 100 ? 9.516 -1.697 -17.942 1.00 86.50 100 ARG A C 1
ATOM 801 O O . ARG A 1 100 ? 8.309 -1.816 -17.754 1.00 86.50 100 ARG A O 1
ATOM 808 N N . ASN A 1 101 ? 10.309 -1.063 -17.078 1.00 85.00 101 ASN A N 1
ATOM 809 C CA . ASN A 1 101 ? 9.794 -0.461 -15.847 1.00 85.00 101 ASN A CA 1
ATOM 810 C C . ASN A 1 101 ? 8.817 0.686 -16.154 1.00 85.00 101 ASN A C 1
ATOM 812 O O . ASN A 1 101 ? 7.759 0.758 -15.532 1.00 85.00 101 ASN A O 1
ATOM 816 N N . THR A 1 102 ? 9.122 1.532 -17.143 1.00 85.19 102 THR A N 1
ATOM 817 C CA . THR A 1 102 ? 8.198 2.578 -17.610 1.00 85.19 102 THR A CA 1
ATOM 818 C C . THR A 1 102 ? 6.898 1.975 -18.148 1.00 85.19 102 THR A C 1
ATOM 820 O O . THR A 1 102 ? 5.821 2.460 -17.815 1.00 85.19 102 THR A O 1
ATOM 823 N N . PHE A 1 103 ? 6.970 0.881 -18.913 1.00 84.00 103 PHE A N 1
ATOM 824 C CA . PHE A 1 103 ? 5.790 0.160 -19.408 1.00 84.00 103 PHE A CA 1
ATOM 825 C C . PHE A 1 103 ? 4.946 -0.476 -18.299 1.00 84.00 103 PHE A C 1
ATOM 827 O O . PHE A 1 103 ? 3.717 -0.453 -18.348 1.00 84.00 103 PHE A O 1
ATOM 834 N N . PHE A 1 104 ? 5.562 -1.023 -17.254 1.00 80.88 104 PHE A N 1
ATOM 835 C CA . PHE A 1 104 ? 4.808 -1.585 -16.130 1.00 80.88 104 PHE A CA 1
ATOM 836 C C . PHE A 1 104 ? 4.081 -0.536 -15.289 1.00 80.88 104 PHE A C 1
ATOM 838 O O . PHE A 1 104 ? 3.094 -0.872 -14.639 1.00 80.88 104 PHE A O 1
ATOM 845 N N . VAL A 1 105 ? 4.520 0.721 -15.335 1.00 81.06 105 VAL A N 1
ATOM 846 C CA . VAL A 1 105 ? 3.838 1.839 -14.669 1.00 81.06 105 VAL A CA 1
ATOM 847 C C . VAL A 1 105 ? 2.822 2.528 -15.594 1.00 81.06 105 VAL A C 1
ATOM 849 O O . VAL A 1 105 ? 1.974 3.276 -15.110 1.00 81.06 105 VAL A O 1
ATOM 852 N N . SER A 1 106 ? 2.855 2.268 -16.905 1.00 81.31 106 SER A N 1
ATOM 853 C CA . SER A 1 106 ? 1.900 2.843 -17.855 1.00 81.31 106 SER A CA 1
ATOM 854 C C . SER A 1 106 ? 0.577 2.072 -17.914 1.00 81.31 106 SER A C 1
ATOM 856 O O . SER A 1 106 ? 0.479 0.893 -17.551 1.00 81.31 106 SER A O 1
ATOM 858 N N . THR A 1 107 ? -0.449 2.757 -18.421 1.00 83.69 107 THR A N 1
ATOM 859 C CA . THR A 1 107 ? -1.759 2.184 -18.761 1.00 83.69 107 THR A CA 1
ATOM 860 C C . THR A 1 107 ? -1.776 1.509 -20.133 1.00 83.69 107 THR A C 1
ATOM 862 O O . THR A 1 107 ? -2.830 1.047 -20.558 1.00 83.69 107 THR A O 1
ATOM 865 N N . ASP A 1 108 ? -0.642 1.466 -20.834 1.00 81.75 108 ASP A N 1
ATOM 866 C CA . ASP A 1 108 ? -0.571 0.958 -22.200 1.00 81.75 108 ASP A CA 1
ATOM 867 C C . ASP A 1 108 ? -0.611 -0.579 -22.220 1.00 81.75 108 ASP A C 1
ATOM 869 O O . ASP A 1 108 ? -0.059 -1.258 -21.341 1.00 81.75 108 ASP A O 1
ATOM 873 N N . GLU A 1 109 ? -1.253 -1.133 -23.253 1.00 86.44 109 GLU A N 1
ATOM 874 C CA . GLU A 1 109 ? -1.388 -2.584 -23.462 1.00 86.44 109 GLU A CA 1
ATOM 875 C C . GLU A 1 109 ? -0.139 -3.218 -24.104 1.00 86.44 109 GLU A C 1
ATOM 877 O O . GLU A 1 109 ? 0.078 -4.428 -24.000 1.00 86.44 109 GLU A O 1
ATOM 882 N N . SER A 1 110 ? 0.708 -2.402 -24.740 1.00 83.06 110 SER A N 1
ATOM 883 C CA . SER A 1 110 ? 1.935 -2.820 -25.427 1.00 83.06 110 SER A CA 1
ATOM 884 C C . SER A 1 110 ? 3.078 -1.825 -25.223 1.00 83.06 110 SER A C 1
ATOM 886 O O . SER A 1 110 ? 2.844 -0.629 -25.043 1.00 83.06 110 SER A O 1
ATOM 888 N N . ILE A 1 111 ? 4.322 -2.302 -25.311 1.00 81.44 111 ILE A N 1
ATOM 889 C CA . ILE A 1 111 ? 5.509 -1.440 -25.270 1.00 81.44 111 ILE A CA 1
ATOM 890 C C . ILE A 1 111 ? 5.546 -0.561 -26.530 1.00 81.44 111 ILE A C 1
ATOM 892 O O . ILE A 1 111 ? 5.472 -1.040 -27.656 1.00 81.44 111 ILE A O 1
ATOM 896 N N . THR A 1 112 ? 5.678 0.745 -26.320 1.00 83.62 112 THR A N 1
ATOM 897 C CA . THR A 1 112 ? 5.804 1.790 -27.353 1.00 83.62 112 THR A CA 1
ATOM 898 C C . THR A 1 112 ? 7.054 2.644 -27.122 1.00 83.62 112 THR A C 1
ATOM 900 O O . THR A 1 112 ? 7.611 2.651 -26.022 1.00 83.62 112 THR A O 1
ATOM 903 N N . LEU A 1 113 ? 7.456 3.437 -28.123 1.00 82.50 113 LEU A N 1
ATOM 904 C CA . LEU A 1 113 ? 8.590 4.372 -28.033 1.00 82.50 113 LEU A CA 1
ATOM 905 C C . LEU A 1 113 ? 8.478 5.376 -26.871 1.00 82.50 113 LEU A C 1
ATOM 907 O O . LEU A 1 113 ? 9.495 5.839 -26.357 1.00 82.50 113 LEU A O 1
ATOM 911 N N . MET A 1 114 ? 7.259 5.670 -26.411 1.00 82.75 114 MET A N 1
ATOM 912 C CA . MET A 1 114 ? 7.010 6.575 -25.283 1.00 82.75 114 MET A CA 1
ATOM 913 C C . MET A 1 114 ? 7.551 6.038 -23.954 1.00 82.75 114 MET A C 1
ATOM 915 O O . MET A 1 114 ? 7.781 6.813 -23.026 1.00 82.75 114 MET A O 1
ATOM 919 N N . HIS A 1 115 ? 7.785 4.727 -23.865 1.00 85.38 115 HIS A N 1
ATOM 920 C CA . HIS A 1 115 ? 8.336 4.088 -22.674 1.00 85.38 115 HIS A CA 1
ATOM 921 C C . HIS A 1 115 ? 9.862 4.171 -22.595 1.00 85.38 115 HIS A C 1
ATOM 923 O O . HIS A 1 115 ? 10.428 3.977 -21.518 1.00 85.38 115 HIS A O 1
ATOM 929 N N . ILE A 1 116 ? 10.534 4.462 -23.713 1.00 86.88 116 ILE A N 1
ATOM 930 C CA . ILE A 1 116 ? 11.988 4.618 -23.752 1.00 86.88 116 ILE A CA 1
ATOM 931 C C . ILE A 1 116 ? 12.343 5.938 -23.053 1.00 86.88 116 ILE A C 1
ATOM 933 O 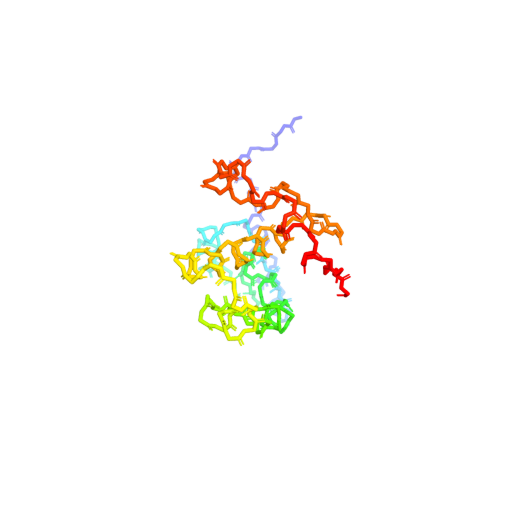O . ILE A 1 116 ? 11.856 6.990 -23.472 1.00 86.88 116 ILE A O 1
ATOM 937 N N . PRO A 1 117 ? 13.196 5.942 -22.011 1.00 80.38 117 PRO A N 1
ATOM 938 C CA . PRO A 1 117 ? 13.605 7.176 -21.347 1.00 80.38 117 PRO A CA 1
ATOM 939 C C . PRO A 1 117 ? 14.206 8.190 -22.327 1.00 80.38 117 PRO A C 1
ATOM 941 O O . PRO A 1 117 ? 15.058 7.838 -23.138 1.00 80.38 117 PRO A O 1
ATOM 944 N N . LYS A 1 118 ? 13.843 9.474 -22.199 1.00 76.44 118 LYS A N 1
ATOM 945 C CA . LYS A 1 118 ? 14.290 10.560 -23.101 1.00 76.44 118 LYS A CA 1
ATOM 946 C C . LYS A 1 118 ? 15.806 10.637 -23.300 1.00 76.44 118 LYS A C 1
ATOM 948 O O . LYS A 1 118 ? 16.270 10.942 -24.390 1.00 76.44 118 LYS A O 1
ATOM 953 N N . ARG A 1 119 ? 16.579 10.295 -22.266 1.00 70.88 119 ARG A N 1
ATOM 954 C CA . ARG A 1 119 ? 18.051 10.203 -22.313 1.00 70.88 119 ARG A CA 1
ATOM 955 C C . ARG A 1 119 ? 18.592 9.190 -23.334 1.00 70.88 119 ARG A C 1
ATOM 957 O O . ARG A 1 119 ? 19.772 9.239 -23.649 1.00 70.88 119 ARG A O 1
ATOM 964 N N . TYR A 1 120 ? 17.742 8.297 -23.835 1.00 66.69 120 TYR A N 1
ATOM 965 C CA . TYR A 1 120 ? 18.060 7.266 -24.822 1.00 66.69 120 TYR A CA 1
ATOM 966 C C . TYR A 1 120 ? 17.339 7.474 -26.159 1.00 66.69 120 TYR A C 1
ATOM 968 O O . TYR A 1 120 ? 17.549 6.709 -27.088 1.00 66.69 120 TYR A O 1
ATOM 976 N N . GLN A 1 121 ? 16.513 8.518 -26.285 1.00 61.59 121 GLN A N 1
ATOM 977 C CA . GLN A 1 121 ? 15.767 8.824 -27.512 1.00 61.59 121 GLN A CA 1
ATOM 978 C C . GLN A 1 121 ? 16.626 9.543 -28.575 1.00 61.59 121 GLN A C 1
ATOM 980 O O . GLN A 1 121 ? 16.093 9.957 -29.596 1.00 61.59 121 GLN A O 1
ATOM 985 N N . ASN A 1 122 ? 17.939 9.700 -28.345 1.00 49.69 122 ASN A N 1
ATOM 986 C CA . ASN A 1 122 ? 18.812 10.577 -29.135 1.00 49.69 122 ASN A CA 1
ATOM 987 C C . ASN A 1 122 ? 20.053 9.904 -29.758 1.00 49.69 122 ASN A C 1
ATOM 989 O O . ASN A 1 122 ? 20.927 10.608 -30.258 1.00 49.69 122 ASN A O 1
ATOM 993 N N . THR A 1 123 ? 20.152 8.571 -29.786 1.00 51.88 123 THR A N 1
ATOM 994 C CA . THR A 1 123 ? 21.108 7.890 -30.679 1.00 51.88 123 THR A CA 1
ATOM 995 C C . THR A 1 123 ? 20.415 7.599 -32.007 1.00 51.88 123 THR A C 1
ATOM 997 O O . THR A 1 123 ? 19.675 6.630 -32.152 1.00 51.88 123 THR A O 1
ATOM 1000 N N . GLY A 1 124 ? 20.617 8.497 -32.975 1.00 42.75 124 GLY A N 1
ATOM 1001 C CA . GLY A 1 124 ? 19.898 8.593 -34.254 1.00 42.75 124 GLY A CA 1
ATOM 1002 C C . GLY A 1 124 ? 19.980 7.402 -35.224 1.00 42.75 124 GLY A C 1
ATOM 1003 O O . GLY A 1 124 ? 19.641 7.582 -36.383 1.00 42.75 124 GLY A O 1
ATOM 1004 N N . ASN A 1 125 ? 20.384 6.209 -34.776 1.00 46.22 125 ASN A N 1
ATOM 1005 C CA . ASN A 1 125 ? 20.395 4.963 -35.556 1.00 46.22 125 ASN A CA 1
ATOM 1006 C C . ASN A 1 125 ? 19.764 3.755 -34.822 1.00 46.22 125 ASN A C 1
ATOM 1008 O O . ASN A 1 125 ? 19.692 2.665 -35.386 1.00 46.22 125 ASN A O 1
ATOM 1012 N N . ASP A 1 126 ? 19.286 3.921 -33.582 1.00 50.06 126 ASP A N 1
ATOM 1013 C CA . ASP A 1 126 ? 18.919 2.798 -32.702 1.00 50.06 126 ASP A CA 1
ATOM 1014 C C . ASP A 1 126 ? 17.407 2.530 -32.588 1.00 50.06 126 ASP A C 1
ATOM 1016 O O . ASP A 1 126 ? 16.993 1.528 -31.999 1.00 50.06 126 ASP A O 1
ATOM 1020 N N . LEU A 1 127 ? 16.556 3.408 -33.121 1.00 47.38 127 LEU A N 1
ATOM 1021 C CA . LEU A 1 127 ? 15.105 3.332 -32.906 1.00 47.38 127 LEU A CA 1
ATOM 1022 C C . LEU A 1 127 ? 14.453 2.151 -33.644 1.00 47.38 127 LEU A C 1
ATOM 1024 O O . LEU A 1 127 ? 13.583 1.496 -33.077 1.00 47.38 127 LEU A O 1
ATOM 1028 N N . GLU A 1 128 ? 14.909 1.812 -34.852 1.00 43.66 128 GLU A N 1
ATOM 1029 C CA . GLU A 1 128 ? 14.358 0.675 -35.610 1.00 43.66 128 GLU A CA 1
ATOM 1030 C C . GLU A 1 128 ? 14.863 -0.684 -35.100 1.00 43.66 128 GLU A C 1
ATOM 1032 O O . GLU A 1 128 ? 14.091 -1.640 -35.014 1.00 43.66 128 GLU A O 1
ATOM 1037 N N . LYS A 1 129 ? 16.131 -0.776 -34.669 1.00 46.97 129 LYS A N 1
ATOM 1038 C CA . LYS A 1 129 ? 16.703 -2.029 -34.139 1.00 46.97 129 LYS A CA 1
ATOM 1039 C C . LYS A 1 129 ? 16.156 -2.402 -32.762 1.00 46.97 129 LYS A C 1
ATOM 1041 O O . LYS A 1 129 ? 16.039 -3.584 -32.457 1.00 46.97 129 LYS A O 1
ATOM 1046 N N . ASN A 1 130 ? 15.797 -1.420 -31.933 1.00 44.94 130 ASN A N 1
ATOM 1047 C CA . ASN A 1 130 ? 15.282 -1.702 -30.595 1.00 44.94 130 ASN A CA 1
ATOM 1048 C C . ASN A 1 130 ? 13.797 -2.096 -30.598 1.00 44.94 130 ASN A C 1
ATOM 1050 O O . ASN A 1 130 ? 13.411 -2.939 -29.801 1.00 44.94 130 ASN A O 1
ATOM 1054 N N . VAL A 1 131 ? 12.953 -1.562 -31.487 1.00 44.91 131 VAL A N 1
ATOM 1055 C CA . VAL A 1 131 ? 11.497 -1.837 -31.453 1.00 44.91 131 VAL A CA 1
ATOM 1056 C C . VAL A 1 131 ? 11.143 -3.262 -31.902 1.00 44.91 131 VAL A C 1
ATOM 1058 O O . VAL A 1 131 ? 10.198 -3.842 -31.372 1.00 44.91 131 VAL A O 1
ATOM 1061 N N . SER A 1 132 ? 11.939 -3.864 -32.793 1.00 43.78 132 SER A N 1
ATOM 1062 C CA . SER A 1 132 ? 11.766 -5.254 -33.258 1.00 43.78 132 SER A CA 1
ATOM 1063 C C . SER A 1 132 ? 11.818 -6.298 -32.122 1.00 43.78 132 SER A C 1
ATOM 1065 O O . SER A 1 132 ? 11.174 -7.342 -32.198 1.00 43.78 132 SER A O 1
ATOM 1067 N N . VAL A 1 133 ? 12.529 -6.002 -31.026 1.00 47.69 133 VAL A N 1
ATOM 1068 C CA . VAL A 1 133 ? 12.823 -6.976 -29.957 1.00 47.69 133 VAL A CA 1
ATOM 1069 C C . VAL A 1 133 ? 11.773 -6.981 -28.830 1.00 47.69 133 VAL A C 1
ATOM 1071 O O . VAL A 1 133 ? 11.665 -7.962 -28.098 1.00 47.69 133 VAL A O 1
ATOM 1074 N N . TYR A 1 134 ? 10.957 -5.931 -28.673 1.00 49.44 134 TYR A N 1
ATOM 1075 C CA . TYR A 1 134 ? 10.131 -5.742 -27.461 1.00 49.44 134 TYR A CA 1
ATOM 1076 C C . TYR A 1 134 ? 8.626 -5.964 -27.645 1.00 49.44 134 TYR A C 1
ATOM 1078 O O . TYR A 1 134 ? 7.823 -5.353 -26.936 1.00 49.44 134 TYR A O 1
ATOM 1086 N N . ALA A 1 135 ? 8.216 -6.869 -28.534 1.00 44.59 135 ALA A N 1
ATOM 1087 C CA . ALA A 1 135 ? 6.821 -7.301 -28.644 1.00 44.59 135 ALA A CA 1
ATOM 1088 C C . ALA A 1 135 ? 6.398 -8.176 -27.439 1.00 44.59 135 ALA A C 1
ATOM 1090 O O . ALA A 1 135 ? 6.120 -9.364 -27.573 1.00 44.59 135 ALA A O 1
ATOM 1091 N N . ALA A 1 136 ? 6.360 -7.597 -26.237 1.00 54.41 136 ALA A N 1
ATOM 1092 C CA . ALA A 1 136 ? 5.829 -8.236 -25.039 1.00 54.41 136 ALA A CA 1
ATOM 1093 C C . ALA A 1 136 ? 4.439 -7.666 -24.725 1.00 54.41 136 ALA A C 1
ATOM 1095 O O . ALA A 1 136 ? 4.267 -6.457 -24.550 1.00 54.41 136 ALA A O 1
ATOM 1096 N N . ARG A 1 137 ? 3.442 -8.552 -24.655 1.00 44.19 137 ARG A N 1
ATOM 1097 C CA . ARG A 1 137 ? 2.056 -8.234 -24.286 1.00 44.19 137 ARG A CA 1
ATOM 1098 C C . ARG A 1 137 ? 1.875 -8.515 -22.791 1.00 44.19 137 ARG A C 1
ATOM 1100 O O . ARG A 1 137 ? 2.331 -9.556 -22.319 1.00 44.19 137 ARG A O 1
ATOM 1107 N N . LYS A 1 138 ? 1.233 -7.614 -22.038 1.00 49.12 138 LYS A N 1
ATOM 1108 C CA . LYS A 1 138 ? 0.815 -7.926 -20.656 1.00 49.12 138 LYS A CA 1
ATOM 1109 C C . LYS A 1 138 ? -0.211 -9.068 -20.734 1.00 49.12 138 LYS A C 1
ATOM 1111 O O . LYS A 1 138 ? -1.185 -8.950 -21.474 1.00 49.12 138 LYS A O 1
ATOM 1116 N N . THR A 1 139 ? 0.060 -10.169 -20.036 1.00 45.56 139 THR A N 1
ATOM 1117 C CA . THR A 1 139 ? -0.883 -11.284 -19.827 1.00 45.56 139 THR A CA 1
ATOM 1118 C C . THR A 1 139 ? -1.466 -11.194 -18.432 1.00 45.56 139 THR A C 1
ATOM 1120 O O . THR A 1 139 ? -0.749 -10.678 -17.541 1.00 45.56 139 THR A O 1
#

Organism: Sphenodon punctatus (NCBI:txid8508)

Foldseek 3Di:
DDDDPPPCPLVVVQVVCVVPVVAAEEAEDADVVVQVVSVVSHDPSYDYDYPVVVCCVVCVVVVVVVVVVDLQDLVNVLVVDDDDPVPCSSVLSVQVSQLVVLVVPDPDQFRDPVSGPPVPPPPVPCPVVVVVPGGDGDD

Radius of gyration: 24.94 Å; chains: 1; bounding box: 54×39×59 Å

InterPro domains:
  IPR000212 UvrD-like helicase [PTHR11070] (4-129)
  IPR027417 P-loop containing nucleoside triphosphate hydrolase [G3DSA:3.40.50.300] (4-135)
  IPR027417 P-loop containing nucleoside triphosphate hydrolase [SSF52540] (5-120)

pLDDT: mean 76.22, std 17.56, range [34.81, 96.25]